Protein AF-A0A952SXZ1-F1 (afdb_monomer)

pLDDT: mean 75.81, std 16.96, range [38.97, 97.06]

Nearest PDB structures (foldseek):
  6wxf-assembly1_2  TM=3.123E-01  e=5.415E+00  Simian rotavirus A strain RRV

Mean predicted aligned error: 10.64 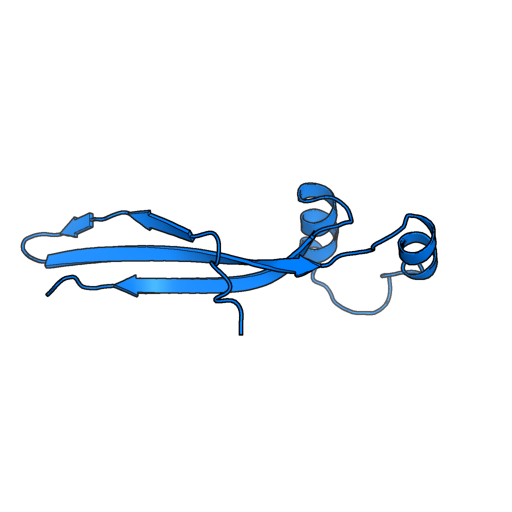Å

Sequence (78 aa):
MALRTIPTVSAQIAVGRTTVIPYLGAGFGGGYTTEFDRSLHTLPVALSNPNLTTVGLRNLFGPHLVPNEVQLGIRFPF

Foldseek 3Di:
DDDDDWDKDWDWDDDPPFIKIKMKTWDKDFFDPDPVSVVVVVDDPPPDDPPPVQVVVCVVVDRGIGGDDMDIDMDTPD

Radius of gyration: 17.77 Å; Cα contacts (8 Å, |Δi|>4): 95; chains: 1; bounding box: 29×35×52 Å

Solvent-accessible surface area (backbone atoms only — not comparable to full-atom values): 4933 Å² total; per-residue (Å²): 134,82,85,80,83,59,59,63,53,69,51,82,46,73,60,90,92,46,58,39,30,44,36,44,29,48,36,68,43,80,38,44,93,41,75,67,60,43,60,70,66,63,62,79,85,81,79,75,77,94,56,69,62,60,63,54,51,32,67,72,62,34,66,55,34,30,83,75,45,76,46,76,52,72,46,65,91,122

Secondary structure (DSSP, 8-state):
----PPPEEE--EEETTEEEEEEEEEEEEE--SSHHHHHHT-S-TTSS---HHHHHHHHHH-TTEEEEEEEEEEE---

Structure (mmCIF, N/CA/C/O backbone):
data_AF-A0A952SXZ1-F1
#
_entry.id   AF-A0A952SXZ1-F1
#
loop_
_atom_site.group_PDB
_atom_site.id
_atom_site.type_symbol
_atom_site.label_atom_id
_atom_site.label_alt_id
_atom_site.label_comp_id
_atom_site.label_asym_id
_atom_site.label_entity_id
_atom_site.label_seq_id
_atom_site.pdbx_PDB_ins_code
_atom_site.Cartn_x
_atom_site.Cartn_y
_atom_site.Cartn_z
_atom_site.occupancy
_atom_site.B_iso_or_equiv
_atom_site.auth_seq_id
_atom_site.auth_comp_id
_atom_site.auth_asym_id
_atom_site.auth_atom_id
_atom_site.pdbx_PDB_model_num
ATOM 1 N N . MET A 1 1 ? -9.914 -13.206 -15.099 1.00 38.97 1 MET A N 1
ATOM 2 C CA . MET A 1 1 ? -9.635 -11.953 -14.364 1.00 38.97 1 MET A CA 1
ATOM 3 C C . MET A 1 1 ? -8.616 -12.280 -13.286 1.00 38.97 1 MET A C 1
ATOM 5 O O . MET A 1 1 ? -8.932 -13.077 -12.416 1.00 38.97 1 MET A O 1
ATOM 9 N N . ALA A 1 2 ? -7.381 -11.784 -13.387 1.00 50.41 2 ALA A N 1
ATOM 10 C CA . ALA A 1 2 ? -6.397 -11.973 -12.321 1.00 50.41 2 ALA A CA 1
ATOM 11 C C . ALA A 1 2 ? -6.736 -11.019 -11.167 1.00 50.41 2 ALA A C 1
ATOM 13 O O . ALA A 1 2 ? -6.907 -9.821 -11.396 1.00 50.41 2 ALA A O 1
ATOM 14 N N . LEU A 1 3 ? -6.876 -11.545 -9.949 1.00 53.91 3 LEU A N 1
ATOM 15 C CA . LEU A 1 3 ? -7.070 -10.732 -8.752 1.00 53.91 3 LEU A CA 1
ATOM 16 C C . LEU A 1 3 ? -5.794 -9.908 -8.529 1.00 53.91 3 LEU A C 1
ATOM 18 O O . LEU A 1 3 ? -4.722 -10.465 -8.299 1.00 53.91 3 LEU A O 1
ATOM 22 N N . ARG A 1 4 ? -5.888 -8.583 -8.658 1.00 63.69 4 ARG A N 1
ATOM 23 C CA . ARG A 1 4 ? -4.747 -7.682 -8.476 1.00 63.69 4 ARG A CA 1
ATOM 24 C C . ARG A 1 4 ? -4.514 -7.501 -6.975 1.00 63.69 4 ARG A C 1
ATOM 26 O O . ARG A 1 4 ? -5.254 -6.768 -6.325 1.00 63.69 4 ARG A O 1
ATOM 33 N N . THR A 1 5 ? -3.518 -8.180 -6.412 1.00 70.75 5 THR A N 1
ATOM 34 C CA . THR A 1 5 ? -3.109 -7.953 -5.018 1.00 70.75 5 THR A CA 1
ATOM 35 C C . THR A 1 5 ? -2.463 -6.576 -4.914 1.00 70.75 5 THR A C 1
ATOM 37 O O . THR A 1 5 ? -1.444 -6.319 -5.553 1.00 70.75 5 THR A O 1
ATOM 40 N N . ILE A 1 6 ? -3.065 -5.680 -4.135 1.00 81.38 6 ILE A N 1
ATOM 41 C CA . ILE A 1 6 ? -2.514 -4.352 -3.856 1.00 81.38 6 ILE A CA 1
ATOM 42 C C . ILE A 1 6 ? -1.541 -4.496 -2.680 1.00 81.38 6 ILE A C 1
ATOM 44 O O . ILE A 1 6 ? -1.962 -4.985 -1.630 1.00 81.38 6 ILE A O 1
ATOM 48 N N . PRO A 1 7 ? -0.261 -4.102 -2.821 1.00 85.94 7 PRO A N 1
ATOM 49 C CA . PRO A 1 7 ? 0.656 -4.010 -1.692 1.00 85.94 7 PRO A CA 1
ATOM 50 C C . PRO A 1 7 ? 0.046 -3.161 -0.576 1.00 85.94 7 PRO A C 1
ATOM 52 O O . PRO A 1 7 ? -0.266 -1.987 -0.783 1.00 85.94 7 PRO A O 1
ATOM 55 N N . THR A 1 8 ? -0.141 -3.761 0.599 1.00 90.75 8 THR A N 1
ATOM 56 C CA . THR A 1 8 ? -0.791 -3.118 1.746 1.00 90.75 8 THR A CA 1
ATOM 57 C C . THR A 1 8 ? 0.014 -3.323 3.018 1.00 90.75 8 THR A C 1
ATOM 59 O O . THR A 1 8 ? 0.440 -4.440 3.307 1.00 90.75 8 THR A O 1
ATOM 62 N N . VAL A 1 9 ? 0.145 -2.266 3.813 1.00 94.50 9 VAL A N 1
ATOM 63 C CA . VAL A 1 9 ? 0.602 -2.323 5.202 1.00 94.50 9 VAL A CA 1
ATOM 64 C C . VAL A 1 9 ? -0.611 -2.156 6.103 1.00 94.50 9 VAL A C 1
ATOM 66 O O . VAL A 1 9 ? -1.437 -1.269 5.895 1.00 94.50 9 VAL A O 1
ATOM 69 N N . SER A 1 10 ? -0.714 -3.003 7.117 1.00 94.69 10 SER A N 1
ATOM 70 C CA . SER A 1 10 ? -1.751 -2.910 8.139 1.00 94.69 10 SER A CA 1
ATOM 71 C C . SER A 1 10 ? -1.167 -3.210 9.506 1.00 94.69 10 SER A C 1
ATOM 73 O O . SER A 1 10 ? -0.265 -4.039 9.620 1.00 94.69 10 SER A O 1
ATOM 75 N N . ALA A 1 11 ? -1.721 -2.587 10.538 1.00 94.12 11 ALA A N 1
ATOM 76 C CA . ALA A 1 11 ? -1.364 -2.863 11.922 1.00 94.12 11 ALA A CA 1
ATOM 77 C C . ALA A 1 11 ? -2.634 -3.117 12.723 1.00 94.12 11 ALA A C 1
ATOM 79 O O . ALA A 1 11 ? -3.604 -2.380 12.582 1.00 94.12 11 ALA A O 1
ATOM 80 N N . GLN A 1 12 ? -2.634 -4.149 13.562 1.00 95.19 12 GLN A N 1
ATOM 81 C CA . GLN A 1 12 ? -3.699 -4.339 14.536 1.00 95.19 12 GLN A CA 1
ATOM 82 C C . GLN A 1 12 ? -3.396 -3.493 15.769 1.00 95.19 12 GLN A C 1
ATOM 84 O O . GLN A 1 12 ? -2.291 -3.534 16.305 1.00 95.19 12 GLN A O 1
ATOM 89 N N . ILE A 1 13 ? -4.388 -2.732 16.215 1.00 95.00 13 ILE A N 1
ATOM 90 C CA . ILE A 1 13 ? -4.287 -1.858 17.376 1.00 95.00 13 ILE A CA 1
ATOM 91 C C . ILE A 1 13 ? -5.475 -2.150 18.286 1.00 95.00 13 ILE A C 1
ATOM 93 O O . ILE A 1 13 ? -6.611 -2.255 17.822 1.00 95.00 13 ILE A O 1
ATOM 97 N N . ALA A 1 14 ? -5.220 -2.290 19.583 1.00 94.94 14 ALA A N 1
ATOM 98 C CA . ALA A 1 14 ? -6.259 -2.444 20.593 1.00 94.94 14 ALA A CA 1
ATOM 99 C C . ALA A 1 14 ? -6.356 -1.158 21.419 1.00 94.94 14 ALA A C 1
ATOM 101 O O . ALA A 1 14 ? -5.369 -0.719 22.009 1.00 94.94 14 ALA A O 1
ATOM 102 N N . VAL A 1 15 ? -7.546 -0.558 21.460 1.00 89.62 15 VAL A N 1
ATOM 103 C CA . VAL A 1 15 ? -7.850 0.620 22.279 1.00 89.62 15 VAL A CA 1
ATOM 104 C C . VAL A 1 15 ? -8.986 0.248 23.225 1.00 89.62 15 VAL A C 1
ATOM 106 O O . VAL A 1 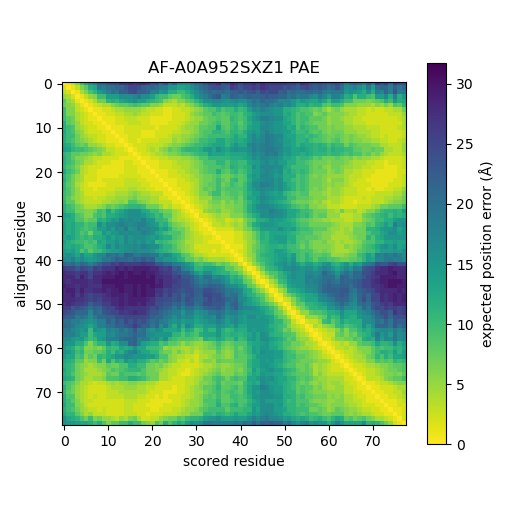15 ? -10.140 0.095 22.820 1.00 89.62 15 VAL A O 1
ATOM 109 N N . GLY A 1 16 ? -8.650 0.043 24.499 1.00 91.56 16 GLY A N 1
ATOM 110 C CA . GLY A 1 16 ? -9.587 -0.500 25.481 1.00 91.56 16 GLY A CA 1
ATOM 111 C C . GLY A 1 16 ? -10.029 -1.917 25.104 1.00 91.56 16 GLY A C 1
ATOM 112 O O . GLY A 1 16 ? -9.210 -2.830 25.062 1.00 91.56 16 GLY A O 1
ATOM 113 N N . ARG A 1 17 ? -11.329 -2.098 24.833 1.00 91.94 17 ARG A N 1
ATOM 114 C CA . ARG A 1 17 ? -11.924 -3.376 24.388 1.00 91.94 17 ARG A CA 1
ATOM 115 C C . ARG A 1 17 ? -12.172 -3.443 22.878 1.00 91.94 17 ARG A C 1
ATOM 117 O O . ARG A 1 17 ? -12.712 -4.434 22.401 1.00 91.94 17 ARG A O 1
ATOM 124 N N . THR A 1 18 ? -11.802 -2.400 22.138 1.00 92.50 18 THR A N 1
ATOM 125 C CA . THR A 1 18 ? -12.031 -2.319 20.695 1.00 92.50 18 THR A CA 1
ATOM 126 C C . THR A 1 18 ? -10.741 -2.616 19.953 1.00 92.50 18 THR A C 1
ATOM 128 O O . THR A 1 18 ? -9.715 -1.974 20.182 1.00 92.50 18 THR A O 1
ATOM 131 N N . THR A 1 19 ? -10.802 -3.561 19.023 1.00 95.88 19 THR A N 1
ATOM 132 C CA . THR A 1 19 ? -9.713 -3.834 18.089 1.00 95.88 19 THR A CA 1
ATOM 133 C C . THR A 1 19 ? -9.986 -3.134 16.764 1.00 95.88 19 THR A C 1
ATOM 135 O O . THR A 1 19 ? -11.084 -3.222 1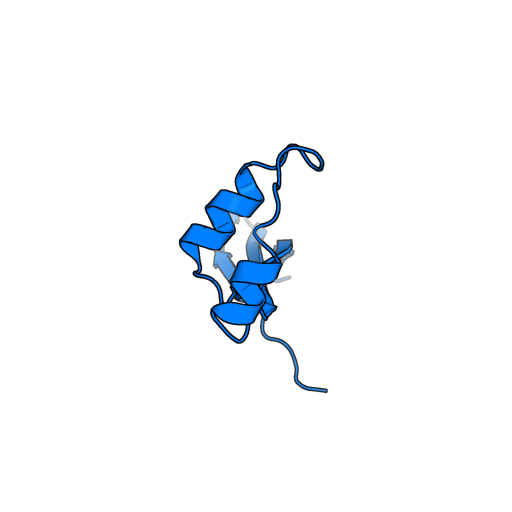6.219 1.00 95.88 19 THR A O 1
ATOM 138 N N . VAL A 1 20 ? -8.979 -2.448 16.232 1.00 95.12 20 VAL A N 1
ATOM 139 C CA . VAL A 1 20 ? -9.016 -1.787 14.925 1.00 95.12 20 VAL A CA 1
ATOM 140 C C . VAL A 1 20 ? -7.803 -2.195 14.104 1.00 95.12 20 VAL A C 1
ATOM 142 O O . VAL A 1 20 ? -6.727 -2.447 14.641 1.00 95.12 20 VAL A O 1
ATOM 145 N N . ILE A 1 21 ? -7.973 -2.268 12.790 1.00 97.06 21 ILE A N 1
ATOM 146 C CA . ILE A 1 21 ? -6.909 -2.600 11.846 1.00 97.06 21 ILE A CA 1
ATOM 147 C C . ILE A 1 21 ? -6.890 -1.518 10.760 1.00 97.06 21 ILE A C 1
ATOM 149 O O . ILE A 1 21 ? -7.544 -1.684 9.722 1.00 97.06 21 ILE A O 1
ATOM 153 N N . PRO A 1 22 ? -6.212 -0.375 10.975 1.00 95.75 22 PRO A N 1
ATOM 154 C CA . PRO A 1 22 ? -5.902 0.534 9.884 1.00 95.75 22 PRO A CA 1
ATOM 155 C C . PRO A 1 22 ? -5.067 -0.169 8.816 1.00 95.75 22 PRO A C 1
ATOM 157 O O . PRO A 1 22 ? -4.197 -0.992 9.117 1.00 95.75 22 PRO A O 1
ATOM 160 N N . TYR A 1 23 ? -5.324 0.180 7.562 1.00 94.31 23 TYR A N 1
ATOM 161 C CA . TYR A 1 23 ? -4.558 -0.292 6.421 1.00 94.31 23 TYR A CA 1
ATOM 162 C C . TYR A 1 23 ? -4.296 0.845 5.437 1.00 94.31 23 TYR A C 1
ATOM 164 O O . TYR A 1 23 ? -5.164 1.681 5.191 1.00 94.31 23 TYR A O 1
ATOM 172 N N . LEU A 1 24 ? -3.100 0.833 4.859 1.00 94.31 24 LEU A N 1
ATOM 173 C CA . LEU A 1 24 ? -2.670 1.687 3.762 1.00 94.31 24 LEU A CA 1
ATOM 174 C C . LEU A 1 24 ? -2.208 0.782 2.621 1.00 94.31 24 LEU A C 1
ATOM 176 O O . LEU A 1 24 ? -1.347 -0.073 2.818 1.00 94.31 24 LEU A O 1
ATOM 180 N N . GLY A 1 25 ? -2.777 0.966 1.437 1.00 91.06 25 GLY A N 1
ATOM 181 C CA . GLY A 1 25 ? -2.413 0.262 0.216 1.00 91.06 25 GLY A CA 1
ATOM 182 C C . GLY A 1 25 ? -1.998 1.223 -0.888 1.00 91.06 25 GLY A C 1
ATOM 183 O O . GLY A 1 25 ? -2.518 2.336 -0.977 1.00 91.06 25 GLY A O 1
ATOM 184 N N . ALA A 1 26 ? -1.082 0.779 -1.744 1.00 87.12 26 ALA A N 1
ATOM 185 C CA . ALA A 1 26 ? -0.649 1.521 -2.923 1.00 87.12 26 ALA A CA 1
ATOM 186 C C . ALA A 1 26 ? -0.747 0.638 -4.170 1.00 87.12 26 ALA A C 1
ATOM 188 O O . ALA A 1 26 ? -0.169 -0.447 -4.224 1.00 87.12 26 ALA A O 1
ATOM 189 N N . GLY A 1 27 ? -1.494 1.105 -5.168 1.00 84.69 27 GLY A N 1
ATOM 190 C CA . GLY A 1 27 ? -1.609 0.472 -6.474 1.00 84.69 27 GLY A CA 1
ATOM 191 C C . GLY A 1 27 ? -0.575 1.028 -7.449 1.00 84.69 27 GLY A C 1
ATOM 192 O O . GLY A 1 27 ? -0.299 2.230 -7.468 1.00 84.69 27 GLY A O 1
ATOM 193 N N . PHE A 1 28 ? -0.015 0.132 -8.263 1.00 83.12 28 PHE A N 1
ATOM 194 C CA . PHE A 1 28 ? 0.955 0.476 -9.301 1.00 83.12 28 PHE A CA 1
ATOM 195 C C . PHE A 1 28 ? 0.491 -0.013 -10.671 1.00 83.12 28 PHE A C 1
ATOM 197 O O . PHE A 1 28 ? 0.316 -1.215 -10.895 1.00 83.12 28 PHE A O 1
ATOM 204 N N . GLY A 1 29 ? 0.321 0.913 -11.605 1.00 81.19 29 GLY A N 1
ATOM 205 C CA . GLY A 1 29 ? 0.170 0.629 -13.026 1.00 81.19 29 GLY A CA 1
ATOM 206 C C . GLY A 1 29 ? 1.513 0.321 -13.691 1.00 81.19 29 GLY A C 1
ATOM 207 O O . GLY A 1 29 ? 2.578 0.588 -13.130 1.00 81.19 29 GLY A O 1
ATOM 208 N N . GLY A 1 30 ? 1.450 -0.226 -14.906 1.00 79.56 30 GLY A N 1
ATOM 209 C CA . GLY A 1 30 ? 2.627 -0.325 -15.766 1.00 79.56 30 GLY A CA 1
ATOM 210 C C . GLY A 1 30 ? 3.097 1.069 -16.179 1.00 79.56 30 GLY A C 1
ATOM 211 O O . GLY A 1 30 ? 2.286 1.917 -16.548 1.00 79.56 30 GLY A O 1
ATOM 212 N N . GLY A 1 31 ? 4.398 1.306 -16.058 1.00 77.62 31 GLY A N 1
ATOM 213 C CA . GLY A 1 31 ? 5.077 2.460 -16.631 1.00 77.62 31 GLY A CA 1
ATOM 214 C C . GLY A 1 31 ? 5.523 2.195 -18.066 1.00 77.62 31 GLY A C 1
ATOM 215 O O . GLY A 1 31 ? 4.902 1.415 -18.784 1.00 77.62 31 GLY A O 1
ATOM 216 N N . TYR A 1 32 ? 6.609 2.838 -18.480 1.00 77.06 32 TYR A N 1
ATOM 217 C CA . TYR A 1 32 ? 7.120 2.714 -19.843 1.00 77.06 32 TYR A CA 1
ATOM 218 C C . TYR A 1 32 ? 7.766 1.349 -20.054 1.00 77.06 32 TYR A C 1
ATOM 220 O O . TYR A 1 32 ? 8.595 0.919 -19.250 1.00 77.06 32 TYR A O 1
ATOM 228 N N . THR A 1 33 ? 7.429 0.687 -21.158 1.00 79.12 33 THR A N 1
ATOM 229 C CA . THR A 1 33 ? 8.032 -0.607 -21.514 1.00 79.12 33 THR A CA 1
ATOM 230 C C . THR A 1 33 ? 9.447 -0.467 -22.068 1.00 79.12 33 THR A C 1
ATOM 232 O O . THR A 1 33 ? 10.217 -1.421 -22.021 1.00 79.12 33 THR A O 1
ATOM 235 N N . THR A 1 34 ? 9.801 0.708 -22.604 1.00 79.88 34 THR A N 1
ATOM 236 C CA . THR A 1 34 ? 11.129 0.979 -23.171 1.00 79.88 34 THR A CA 1
ATOM 237 C C . THR A 1 34 ? 11.616 2.392 -22.843 1.00 79.88 34 THR A C 1
ATOM 239 O O . THR A 1 34 ? 10.844 3.289 -22.501 1.00 79.88 34 THR A O 1
ATOM 242 N N . GLU A 1 35 ? 12.926 2.599 -22.976 1.00 77.38 35 GLU A N 1
ATOM 243 C CA . GLU A 1 35 ? 13.571 3.916 -22.876 1.00 77.38 35 GLU A CA 1
ATOM 244 C C . GLU A 1 35 ? 13.092 4.888 -23.965 1.00 77.38 35 GLU A C 1
ATOM 246 O O . GLU A 1 35 ? 12.977 6.088 -23.727 1.00 77.38 35 GLU A O 1
ATOM 251 N N . PHE A 1 36 ? 12.778 4.363 -25.152 1.00 80.50 36 PHE A N 1
ATOM 252 C CA . PHE A 1 36 ? 12.247 5.144 -26.268 1.00 80.50 36 PHE A CA 1
ATOM 253 C C . PHE A 1 36 ? 10.830 5.655 -25.979 1.00 80.50 36 PHE A C 1
ATOM 255 O O . PHE A 1 36 ? 10.546 6.831 -26.157 1.00 80.50 36 PHE A O 1
ATOM 262 N N . ASP A 1 37 ? 9.957 4.795 -25.456 1.00 75.62 37 ASP A N 1
ATOM 263 C CA . ASP A 1 37 ? 8.604 5.176 -25.034 1.00 75.62 37 ASP A CA 1
ATOM 264 C C . ASP A 1 37 ? 8.642 6.277 -23.955 1.00 75.62 37 ASP A C 1
ATOM 266 O O . ASP A 1 37 ? 7.948 7.291 -24.025 1.00 75.62 37 ASP A O 1
ATOM 270 N N . ARG A 1 38 ? 9.581 6.159 -23.010 1.00 74.56 38 ARG A N 1
ATOM 271 C CA . ARG A 1 38 ? 9.820 7.199 -22.005 1.00 74.56 38 ARG A CA 1
ATOM 272 C C . ARG A 1 38 ? 10.266 8.527 -22.605 1.00 74.56 38 ARG A C 1
ATOM 274 O O . ARG A 1 38 ? 9.787 9.565 -22.150 1.00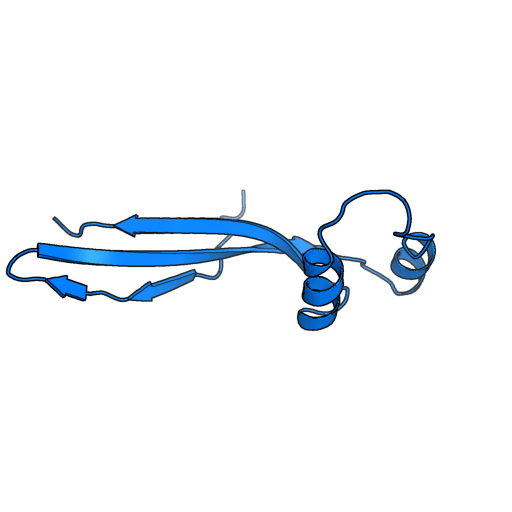 74.56 38 ARG A O 1
ATOM 281 N N . SER A 1 39 ? 11.184 8.507 -23.572 1.00 76.00 39 SER A N 1
ATOM 282 C CA . SER A 1 39 ? 11.751 9.733 -24.145 1.00 76.00 39 SER A CA 1
ATOM 283 C C . SER A 1 39 ? 10.711 10.543 -24.931 1.00 76.00 39 SER A C 1
ATOM 285 O O . SER A 1 39 ? 10.742 11.777 -24.920 1.00 76.00 39 SER A O 1
ATOM 287 N N . LEU A 1 40 ? 9.727 9.864 -25.528 1.00 76.94 40 LEU A N 1
ATOM 288 C CA . LEU A 1 40 ? 8.575 10.490 -26.182 1.00 76.94 40 LEU A CA 1
ATOM 289 C C . LEU A 1 40 ? 7.631 11.178 -25.185 1.00 76.94 40 LEU A C 1
ATOM 291 O O . LEU A 1 40 ? 7.005 12.186 -25.512 1.00 76.94 40 LEU A O 1
ATOM 295 N N . HIS A 1 41 ? 7.567 10.678 -23.951 1.00 67.44 41 HIS A N 1
ATOM 296 C CA . HIS A 1 41 ? 6.749 11.237 -22.876 1.00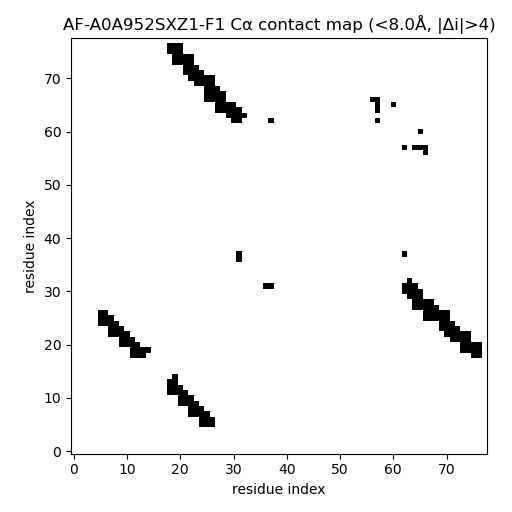 67.44 41 HIS A CA 1
ATOM 297 C C . HIS A 1 41 ? 7.469 12.285 -21.998 1.00 67.44 41 HIS A C 1
ATOM 299 O O . HIS A 1 41 ? 6.854 12.830 -21.081 1.00 67.44 41 HIS A O 1
ATOM 305 N N . THR A 1 42 ? 8.745 12.600 -22.260 1.00 61.69 42 THR A N 1
ATOM 306 C CA . THR A 1 42 ? 9.521 13.640 -21.541 1.00 61.69 42 THR A CA 1
ATOM 307 C C . THR A 1 42 ? 9.326 15.076 -22.051 1.00 61.69 42 THR A C 1
ATOM 309 O O . THR A 1 42 ? 10.014 15.987 -21.590 1.00 61.69 42 THR A O 1
ATOM 312 N N . LEU A 1 43 ? 8.386 15.321 -22.969 1.00 53.91 43 LEU A N 1
ATOM 313 C CA . LEU A 1 43 ? 8.020 16.683 -23.383 1.00 53.91 43 LEU A CA 1
ATOM 314 C C . LEU A 1 43 ? 7.410 17.473 -22.205 1.00 53.91 43 LEU A C 1
ATOM 316 O O . LEU A 1 43 ? 6.803 16.880 -21.312 1.00 53.91 43 LEU A O 1
ATOM 320 N N . PRO A 1 44 ? 7.637 18.797 -22.134 1.00 48.78 44 PRO A N 1
ATOM 321 C CA . PRO A 1 44 ? 7.809 19.498 -20.871 1.00 48.78 44 PRO A CA 1
ATOM 322 C C . PRO A 1 44 ? 6.543 19.448 -20.015 1.00 48.78 44 PRO A C 1
ATOM 324 O O . PRO A 1 44 ? 5.544 20.110 -20.297 1.00 48.78 44 PRO A O 1
ATOM 327 N N . VAL A 1 45 ? 6.642 18.733 -18.892 1.00 48.38 45 VAL A N 1
ATOM 328 C CA . VAL A 1 45 ? 5.731 18.777 -17.734 1.00 48.38 45 VAL A CA 1
ATOM 329 C C . VAL A 1 45 ? 5.887 20.129 -17.011 1.00 48.38 45 VAL A C 1
ATOM 331 O O . VAL A 1 45 ? 6.096 20.203 -15.808 1.00 48.38 45 VAL A O 1
ATOM 334 N N . ALA A 1 46 ? 5.867 21.227 -17.765 1.00 45.00 46 ALA A N 1
ATOM 335 C CA . ALA A 1 46 ? 5.917 22.590 -17.251 1.00 45.00 46 ALA A CA 1
ATOM 336 C C . ALA A 1 46 ? 4.540 23.272 -17.285 1.00 45.00 46 ALA A C 1
ATOM 338 O O . ALA A 1 46 ? 4.409 24.376 -16.768 1.00 45.00 46 ALA A O 1
ATOM 339 N N . LEU A 1 47 ? 3.510 22.655 -17.885 1.00 44.56 47 LEU A N 1
ATOM 340 C CA . LEU A 1 47 ? 2.239 23.348 -18.150 1.00 44.56 47 LEU A CA 1
ATOM 341 C C . LEU A 1 47 ? 0.959 22.596 -17.773 1.00 44.56 47 LEU A C 1
ATOM 343 O O . LEU A 1 47 ? -0.130 23.089 -18.048 1.00 44.56 47 LEU A O 1
ATOM 347 N N . SER A 1 48 ? 1.025 21.451 -17.098 1.00 41.03 48 SER A N 1
ATOM 348 C CA . SER A 1 48 ? -0.194 20.892 -16.506 1.00 41.03 48 SER A CA 1
ATOM 349 C C . SER A 1 48 ? 0.097 20.035 -15.282 1.00 41.03 48 SER A C 1
ATOM 351 O O . SER A 1 48 ? 0.708 18.977 -15.366 1.00 41.03 48 SER A O 1
ATOM 353 N N . ASN A 1 49 ? -0.454 20.502 -14.162 1.00 42.75 49 ASN A N 1
ATOM 354 C CA . ASN A 1 49 ? -0.655 19.837 -12.876 1.00 42.75 49 ASN A CA 1
ATOM 355 C C . ASN A 1 49 ? 0.422 20.089 -11.786 1.00 42.75 49 ASN A C 1
ATOM 357 O O . ASN A 1 49 ? 1.552 19.622 -11.904 1.00 42.75 49 ASN A O 1
ATOM 361 N N . PRO A 1 50 ? 0.079 20.772 -10.672 1.00 42.50 50 PRO A N 1
ATOM 362 C CA . PRO A 1 50 ? 1.016 21.196 -9.625 1.00 42.50 50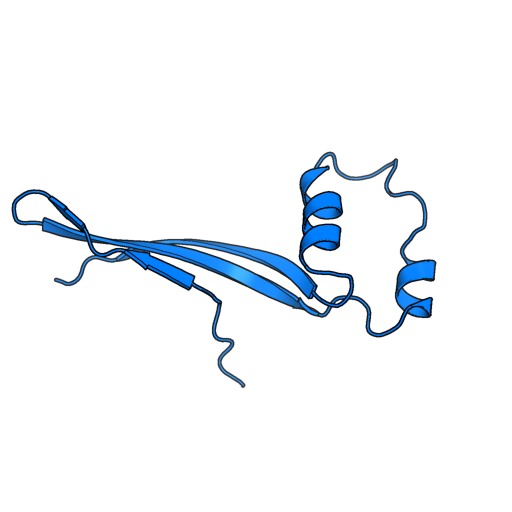 PRO A CA 1
ATOM 363 C C . PRO A 1 50 ? 1.407 20.072 -8.650 1.00 42.50 50 PRO A C 1
ATOM 365 O O . PRO A 1 50 ? 1.877 20.345 -7.548 1.00 42.50 50 PRO A O 1
ATOM 368 N N . ASN A 1 51 ? 1.240 18.800 -9.018 1.00 47.56 51 ASN A N 1
ATOM 369 C CA . ASN A 1 51 ? 1.690 17.684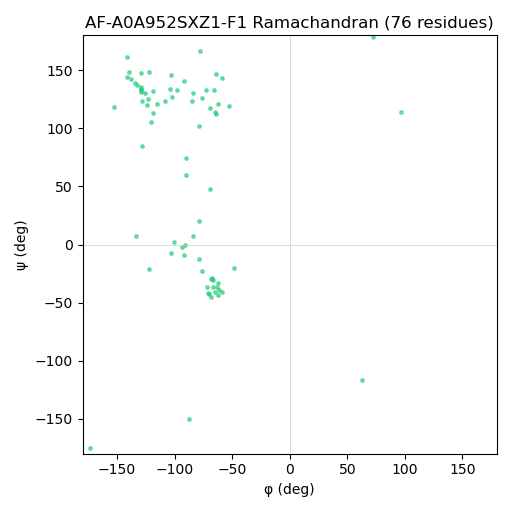 -8.191 1.00 47.56 51 ASN A CA 1
ATOM 370 C C . ASN A 1 51 ? 3.128 17.303 -8.571 1.00 47.56 51 ASN A C 1
ATOM 372 O O . ASN A 1 51 ? 3.395 16.265 -9.175 1.00 47.56 51 ASN A O 1
ATOM 376 N N . LEU A 1 52 ? 4.077 18.144 -8.146 1.00 50.38 52 LEU A N 1
ATOM 377 C CA . LEU A 1 52 ? 5.518 17.838 -8.082 1.00 50.38 52 LEU A CA 1
ATOM 378 C C . LEU A 1 52 ? 5.810 16.483 -7.396 1.00 50.38 52 LEU A C 1
ATOM 380 O O . LEU A 1 52 ? 6.854 15.872 -7.616 1.00 50.38 52 LEU A O 1
ATOM 384 N N . THR A 1 53 ? 4.857 15.979 -6.611 1.00 54.09 53 THR A N 1
ATOM 385 C CA . THR A 1 53 ? 4.860 14.652 -5.991 1.00 54.09 53 THR A CA 1
ATOM 386 C C . THR A 1 53 ? 4.846 13.509 -7.009 1.00 54.09 53 THR A C 1
ATOM 388 O O . THR A 1 53 ? 5.533 12.515 -6.802 1.00 54.09 53 THR A O 1
ATOM 391 N N . THR A 1 54 ? 4.143 13.624 -8.140 1.00 54.41 54 THR A N 1
ATOM 392 C CA . THR A 1 54 ? 4.021 12.528 -9.119 1.00 54.41 54 THR A CA 1
ATOM 393 C C . THR A 1 54 ? 5.325 12.281 -9.884 1.00 54.41 54 THR A C 1
ATOM 395 O O . THR A 1 54 ? 5.678 11.129 -10.138 1.00 54.41 54 THR A O 1
ATOM 398 N N . VAL A 1 55 ? 6.077 13.339 -10.210 1.00 58.44 55 VAL A N 1
ATOM 399 C CA . VAL A 1 55 ? 7.394 13.225 -10.867 1.00 58.44 55 VAL A CA 1
ATOM 400 C C . VAL A 1 55 ? 8.432 12.640 -9.902 1.00 58.44 55 VAL A C 1
ATOM 402 O O . VAL A 1 55 ? 9.171 11.730 -10.274 1.00 58.44 55 VAL A O 1
ATOM 405 N N . GLY A 1 56 ? 8.438 13.084 -8.639 1.00 59.28 56 GLY A N 1
ATOM 406 C CA . GLY A 1 56 ? 9.323 12.536 -7.604 1.00 59.28 56 GLY A CA 1
ATOM 407 C C . GLY A 1 56 ? 9.034 11.067 -7.273 1.00 59.28 56 GLY A C 1
ATOM 408 O O . GLY A 1 56 ? 9.959 10.265 -7.160 1.00 59.28 56 GLY A O 1
ATOM 409 N N . LEU A 1 57 ? 7.756 10.683 -7.192 1.00 58.88 57 LEU A N 1
ATOM 410 C CA . LEU A 1 57 ? 7.353 9.297 -6.940 1.00 58.88 57 LEU A CA 1
ATOM 411 C C . LEU A 1 57 ? 7.718 8.365 -8.106 1.00 58.88 57 LEU A C 1
ATOM 413 O O . LEU A 1 57 ? 8.146 7.241 -7.865 1.00 58.88 57 LEU A O 1
ATOM 417 N N . ARG A 1 58 ? 7.625 8.822 -9.362 1.00 62.12 58 ARG A N 1
ATOM 418 C CA . ARG A 1 58 ? 8.103 8.047 -10.524 1.00 62.12 58 ARG A CA 1
ATOM 419 C C . ARG A 1 58 ? 9.610 7.778 -10.467 1.00 62.12 58 ARG A C 1
ATOM 421 O O . ARG A 1 58 ? 10.034 6.671 -10.777 1.00 62.12 58 ARG A O 1
ATOM 428 N N . ASN A 1 59 ? 10.414 8.744 -10.018 1.00 65.00 59 ASN A N 1
ATOM 429 C CA . ASN A 1 59 ? 11.853 8.526 -9.838 1.00 65.00 59 ASN A CA 1
ATOM 430 C C . ASN A 1 59 ? 12.169 7.528 -8.710 1.00 65.00 59 ASN A C 1
ATOM 432 O O . ASN A 1 59 ? 13.172 6.828 -8.796 1.00 65.00 59 ASN A O 1
ATOM 436 N N . LEU A 1 60 ? 11.314 7.424 -7.685 1.00 72.62 60 LEU A N 1
ATOM 437 C CA . LEU A 1 60 ? 11.493 6.473 -6.582 1.00 72.62 60 LEU A CA 1
ATOM 438 C C . LEU A 1 60 ? 11.244 5.015 -7.004 1.00 72.62 60 LEU A C 1
ATOM 440 O O . LEU A 1 60 ? 11.984 4.125 -6.595 1.00 72.62 60 LEU A O 1
ATOM 444 N N . PHE A 1 61 ? 10.210 4.764 -7.813 1.00 75.81 61 PHE A N 1
ATOM 445 C CA . PHE A 1 61 ? 9.831 3.407 -8.245 1.00 75.81 61 PHE A CA 1
ATOM 446 C C . PHE A 1 61 ? 10.449 2.987 -9.583 1.00 75.81 61 PHE A C 1
ATOM 448 O O . PHE A 1 61 ? 10.257 1.859 -10.043 1.00 75.81 61 PHE A O 1
ATOM 455 N N . GLY A 1 62 ? 11.204 3.890 -10.205 1.00 76.50 62 GLY A N 1
ATOM 456 C CA . GLY A 1 62 ? 11.747 3.702 -11.533 1.00 76.50 62 GLY A CA 1
ATOM 457 C C . GLY A 1 62 ? 10.678 3.807 -12.628 1.00 76.50 62 GLY A C 1
ATOM 458 O O . GLY A 1 62 ? 9.487 3.995 -12.383 1.00 76.50 62 GLY A O 1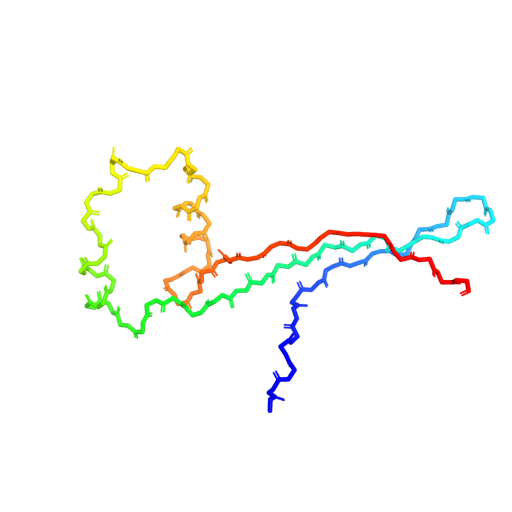
ATOM 459 N N . PRO A 1 63 ? 11.095 3.681 -13.887 1.00 75.50 63 PRO A N 1
ATOM 460 C CA . PRO A 1 63 ? 10.263 4.064 -15.021 1.00 75.50 63 PRO A CA 1
ATOM 461 C C . PRO A 1 63 ? 9.184 3.050 -15.409 1.00 75.50 63 PRO A C 1
ATOM 463 O O . PRO A 1 63 ? 8.307 3.374 -16.208 1.00 75.50 63 PRO A O 1
ATOM 466 N N . HIS A 1 64 ? 9.261 1.835 -14.868 1.00 75.62 64 HIS A N 1
ATOM 467 C CA . HIS A 1 64 ? 8.379 0.716 -15.203 1.00 75.62 64 HIS A CA 1
ATOM 468 C C . HIS A 1 64 ? 7.149 0.634 -14.293 1.00 75.62 64 HIS A C 1
ATOM 470 O O . HIS A 1 64 ? 6.248 -0.156 -14.565 1.00 75.62 64 HIS A O 1
ATOM 476 N N . LEU A 1 65 ? 7.098 1.434 -13.224 1.00 78.56 65 LEU A N 1
ATOM 477 C CA . LEU A 1 65 ? 5.994 1.460 -12.272 1.00 78.56 65 LEU A CA 1
ATOM 478 C C . LEU A 1 65 ? 5.463 2.881 -12.135 1.00 78.56 65 LEU A C 1
ATOM 480 O O . LEU A 1 65 ? 6.212 3.828 -11.904 1.00 78.56 65 LEU A O 1
ATOM 484 N N . VAL A 1 66 ? 4.147 3.027 -12.246 1.00 80.75 66 VAL A N 1
ATOM 485 C CA . VAL A 1 66 ? 3.476 4.307 -12.026 1.00 80.75 66 VAL A CA 1
ATOM 486 C C . VAL A 1 66 ? 2.506 4.135 -10.867 1.00 80.75 66 VAL A C 1
ATOM 488 O O . VAL A 1 66 ? 1.527 3.402 -11.022 1.00 80.75 66 VAL A O 1
ATOM 491 N N . PRO A 1 67 ? 2.739 4.786 -9.713 1.00 77.00 67 PRO A N 1
ATOM 492 C CA . PRO A 1 67 ? 1.741 4.804 -8.655 1.00 77.00 67 PRO A CA 1
ATOM 493 C C . PRO A 1 67 ? 0.488 5.496 -9.195 1.00 77.00 67 PRO A C 1
ATOM 495 O O . PRO A 1 67 ? 0.554 6.635 -9.659 1.00 77.00 67 PRO A O 1
ATOM 498 N N . ASN A 1 68 ? -0.634 4.783 -9.192 1.00 81.12 68 ASN A N 1
ATOM 499 C CA . ASN A 1 68 ? -1.886 5.249 -9.790 1.00 81.12 68 ASN A CA 1
ATOM 500 C C . ASN A 1 68 ? -3.040 5.292 -8.783 1.00 81.12 68 ASN A C 1
ATOM 502 O O . ASN A 1 68 ? -4.008 6.014 -8.999 1.00 81.12 68 ASN A O 1
ATOM 506 N N . GLU A 1 69 ? -2.934 4.545 -7.684 1.00 83.62 69 GLU A N 1
ATOM 507 C CA . GLU A 1 69 ? -3.998 4.400 -6.696 1.00 83.62 69 GLU A CA 1
ATOM 508 C C . GLU A 1 69 ? -3.423 4.379 -5.279 1.00 83.62 69 GLU A C 1
ATOM 510 O O . GLU A 1 69 ? -2.363 3.805 -5.025 1.00 83.62 69 GLU A O 1
ATOM 515 N N . VAL A 1 70 ? -4.161 4.965 -4.337 1.00 87.50 70 VAL A N 1
ATOM 516 C CA . VAL A 1 70 ? -3.900 4.854 -2.899 1.00 87.50 70 VAL A CA 1
ATOM 517 C C . VAL A 1 70 ? -5.201 4.446 -2.223 1.00 87.50 70 VAL A C 1
ATOM 519 O O . VAL A 1 70 ? -6.255 5.016 -2.500 1.00 87.50 70 VAL A O 1
ATOM 522 N N . GLN A 1 71 ? -5.128 3.456 -1.340 1.00 90.38 71 GLN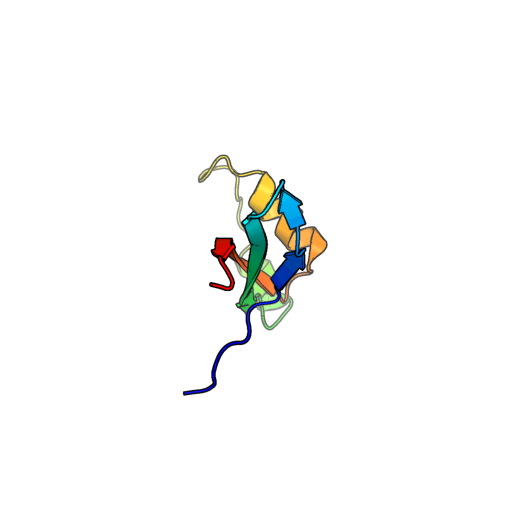 A N 1
ATOM 523 C CA . GLN A 1 71 ? -6.253 2.987 -0.540 1.00 90.38 71 GLN A CA 1
ATOM 524 C C . GLN A 1 71 ? -5.931 3.174 0.938 1.00 90.38 71 GLN A C 1
ATOM 526 O O . GLN A 1 71 ? -4.864 2.780 1.395 1.00 90.38 71 GLN A O 1
ATOM 531 N N . LEU A 1 72 ? -6.857 3.753 1.694 1.00 94.75 72 LEU A N 1
ATOM 532 C CA . LEU A 1 72 ? -6.741 3.934 3.137 1.00 94.75 72 LEU A CA 1
ATOM 533 C C . LEU A 1 72 ? -8.063 3.532 3.779 1.00 94.75 72 LEU A C 1
ATOM 535 O O . LEU A 1 72 ? -9.132 3.882 3.281 1.00 94.75 72 LEU A O 1
ATOM 539 N N . GLY A 1 73 ? -7.998 2.842 4.908 1.00 94.44 73 GLY A N 1
ATOM 540 C CA . GLY A 1 73 ? -9.188 2.581 5.698 1.00 94.44 73 GLY A CA 1
ATOM 541 C C . GLY A 1 73 ? -8.882 1.921 7.027 1.00 94.44 73 GLY A C 1
ATOM 542 O O . GLY A 1 73 ? -7.728 1.731 7.402 1.00 94.44 73 GLY A O 1
ATOM 543 N N . ILE A 1 74 ? -9.948 1.566 7.739 1.00 95.06 74 ILE A N 1
ATOM 544 C CA . ILE A 1 74 ? -9.897 0.868 9.021 1.00 95.06 74 ILE A CA 1
ATOM 545 C C . ILE A 1 74 ? -10.831 -0.334 8.926 1.00 95.06 74 ILE A C 1
ATOM 547 O O . ILE A 1 74 ? -11.971 -0.203 8.484 1.00 95.06 74 ILE A O 1
ATOM 551 N N . ARG A 1 75 ? -10.345 -1.512 9.319 1.00 93.88 75 ARG A N 1
ATOM 552 C CA . ARG A 1 75 ? -11.157 -2.721 9.479 1.00 93.88 75 ARG A CA 1
ATOM 553 C C . ARG A 1 75 ? -11.407 -2.964 10.956 1.00 93.88 75 ARG A C 1
ATOM 555 O O . ARG A 1 75 ? -10.530 -2.725 11.785 1.00 93.88 75 ARG A O 1
ATOM 562 N N . PHE A 1 76 ? -12.579 -3.487 11.264 1.00 93.12 76 PHE A N 1
ATOM 563 C CA . PHE A 1 76 ? -12.932 -3.917 12.605 1.00 93.12 76 PHE A CA 1
ATOM 564 C C . PHE A 1 76 ? -13.138 -5.438 12.575 1.00 93.12 76 PHE A C 1
ATOM 566 O O . PHE A 1 76 ? -13.951 -5.905 11.780 1.00 93.12 76 PHE A O 1
ATOM 573 N N . PRO A 1 77 ? -12.378 -6.219 13.360 1.00 84.62 77 PRO A N 1
ATOM 574 C CA . PRO A 1 77 ? -12.477 -7.672 13.393 1.00 84.62 77 PRO A CA 1
ATOM 575 C C . PRO A 1 77 ? -13.503 -8.101 14.453 1.00 84.62 77 PRO A C 1
ATOM 577 O O . PRO A 1 77 ? -13.137 -8.738 15.439 1.00 84.62 77 PRO A O 1
ATOM 580 N N . PHE A 1 78 ? -14.750 -7.657 14.293 1.00 72.38 78 PHE A N 1
ATOM 581 C CA . PHE A 1 78 ? -15.877 -8.095 15.119 1.00 72.38 78 PHE A CA 1
ATOM 582 C C . PHE A 1 78 ? -16.708 -9.147 14.387 1.00 72.38 78 PHE A C 1
ATOM 584 O O . PHE A 1 78 ? -16.804 -9.060 13.141 1.00 72.38 78 PHE A O 1
#